Protein AF-A0A7T5EWX1-F1 (afdb_monomer_lite)

pLDDT: mean 79.53, std 12.18, range [41.22, 96.19]

Radius of gyration: 25.55 Å; chains: 1; bounding box: 64×25×67 Å

Structure (mmCIF, N/CA/C/O backbone):
data_AF-A0A7T5EWX1-F1
#
_entry.id   AF-A0A7T5EWX1-F1
#
loop_
_atom_site.group_PDB
_atom_site.id
_atom_site.type_symbol
_atom_site.label_atom_id
_atom_site.label_alt_id
_atom_site.label_comp_id
_atom_site.label_asym_id
_atom_site.label_entity_id
_atom_site.label_seq_id
_atom_site.pdbx_PDB_ins_code
_atom_site.Cartn_x
_atom_site.Cartn_y
_atom_site.Cartn_z
_atom_site.occupancy
_atom_site.B_iso_or_equiv
_atom_site.auth_seq_id
_atom_site.auth_comp_id
_atom_site.auth_asym_id
_atom_site.auth_atom_id
_atom_site.pdbx_PDB_model_num
ATOM 1 N N . MET A 1 1 ? 47.470 -0.397 -45.502 1.00 69.88 1 MET A N 1
ATOM 2 C CA . MET A 1 1 ? 46.416 -0.558 -46.530 1.00 69.88 1 MET A CA 1
ATOM 3 C C . MET A 1 1 ? 45.186 -1.122 -45.827 1.00 69.88 1 MET A C 1
ATOM 5 O O . MET A 1 1 ? 45.288 -2.212 -45.286 1.00 69.88 1 MET A O 1
ATOM 9 N N . ILE A 1 2 ? 44.093 -0.361 -45.705 1.00 72.31 2 ILE A N 1
ATOM 10 C CA . ILE A 1 2 ? 42.887 -0.804 -44.975 1.00 72.31 2 ILE A CA 1
ATOM 11 C C . ILE A 1 2 ? 42.028 -1.635 -45.943 1.00 72.31 2 ILE A C 1
ATOM 13 O O . ILE A 1 2 ? 41.692 -1.123 -47.016 1.00 72.31 2 ILE A O 1
ATOM 17 N N . PRO A 1 3 ? 41.700 -2.900 -45.632 1.00 74.38 3 PRO A N 1
ATOM 18 C CA . PRO A 1 3 ? 40.918 -3.743 -46.530 1.00 74.38 3 PRO A CA 1
ATOM 19 C C . PRO A 1 3 ? 39.491 -3.197 -46.690 1.00 74.38 3 PRO A C 1
ATOM 21 O O . PRO A 1 3 ? 38.815 -2.891 -45.709 1.00 74.38 3 PRO A O 1
ATOM 24 N N . LYS A 1 4 ? 39.020 -3.073 -47.938 1.00 77.44 4 LYS A N 1
ATOM 25 C CA . LYS A 1 4 ? 37.639 -2.672 -48.252 1.00 77.44 4 LYS A CA 1
ATOM 26 C C . LYS A 1 4 ? 36.731 -3.902 -48.226 1.00 77.44 4 LYS A C 1
ATOM 28 O O . LYS A 1 4 ? 36.800 -4.732 -49.129 1.00 77.44 4 LYS A O 1
ATOM 33 N N . ILE A 1 5 ? 35.868 -4.002 -47.219 1.00 80.06 5 ILE A N 1
ATOM 34 C CA . ILE A 1 5 ? 34.854 -5.061 -47.120 1.00 80.06 5 ILE A CA 1
ATOM 35 C C . ILE A 1 5 ? 33.640 -4.656 -47.970 1.00 80.06 5 ILE A C 1
ATOM 37 O O . ILE A 1 5 ? 33.092 -3.570 -47.793 1.00 80.06 5 ILE A O 1
ATOM 41 N N . LYS A 1 6 ? 33.221 -5.516 -48.909 1.00 82.50 6 LYS A N 1
ATOM 42 C CA . LYS A 1 6 ? 31.990 -5.344 -49.699 1.00 82.50 6 LYS A CA 1
ATOM 43 C C . LYS A 1 6 ? 30.892 -6.217 -49.095 1.00 82.50 6 LYS A C 1
ATOM 45 O O . LYS A 1 6 ? 31.001 -7.438 -49.133 1.00 82.50 6 LYS A O 1
ATOM 50 N N . ILE A 1 7 ? 29.851 -5.599 -48.545 1.00 83.00 7 ILE A N 1
ATOM 51 C CA . ILE A 1 7 ? 28.708 -6.309 -47.957 1.00 83.00 7 ILE A CA 1
ATOM 52 C C . ILE A 1 7 ? 27.616 -6.418 -49.026 1.00 83.00 7 ILE A C 1
ATOM 54 O O . ILE A 1 7 ? 27.257 -5.420 -49.650 1.00 83.00 7 ILE A O 1
ATOM 58 N N . SER A 1 8 ? 27.115 -7.629 -49.273 1.00 87.75 8 SER A N 1
ATOM 59 C CA . SER A 1 8 ? 25.990 -7.845 -50.189 1.00 87.75 8 SER A CA 1
ATOM 60 C C . SER A 1 8 ? 24.669 -7.388 -49.545 1.00 87.75 8 SER A C 1
ATOM 62 O O . SER A 1 8 ? 24.564 -7.398 -48.317 1.00 87.75 8 SER A O 1
ATOM 64 N N . PRO A 1 9 ? 23.632 -7.033 -50.329 1.00 88.62 9 PRO A N 1
ATOM 65 C CA . PRO A 1 9 ? 22.343 -6.594 -49.779 1.00 88.62 9 PRO A CA 1
ATOM 66 C C . PRO A 1 9 ? 21.733 -7.603 -48.792 1.00 88.62 9 PRO A C 1
ATOM 68 O O . PRO A 1 9 ? 21.236 -7.231 -47.733 1.00 88.62 9 PRO A O 1
ATOM 71 N N . TYR A 1 10 ? 21.855 -8.897 -49.093 1.00 93.56 10 TYR A N 1
ATOM 72 C CA . TYR A 1 10 ? 21.427 -9.976 -48.202 1.00 93.56 10 T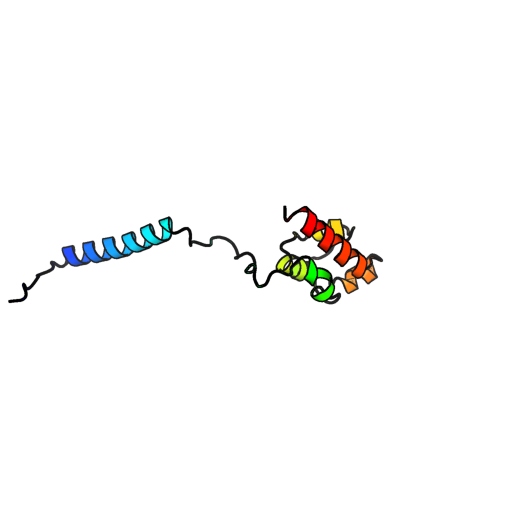YR A CA 1
ATOM 73 C C . TYR A 1 10 ? 22.307 -10.098 -46.952 1.00 93.56 10 TYR A C 1
ATOM 75 O O . TYR A 1 10 ? 21.789 -10.331 -45.864 1.00 93.56 10 TYR A O 1
ATOM 83 N N . GLY A 1 11 ? 23.624 -9.893 -47.075 1.00 92.06 11 GLY A N 1
ATOM 84 C CA . GLY A 1 11 ? 24.534 -9.878 -45.927 1.00 92.06 11 GLY A CA 1
ATOM 85 C C . GLY A 1 11 ? 24.206 -8.754 -44.944 1.00 92.06 11 GLY A C 1
ATOM 86 O O . GLY A 1 11 ? 24.240 -8.963 -43.734 1.00 92.06 11 GLY A O 1
ATOM 87 N N . TYR A 1 12 ? 23.803 -7.590 -45.459 1.00 91.88 12 TYR A N 1
ATOM 88 C CA . TYR A 1 12 ? 23.305 -6.492 -44.636 1.00 91.88 12 TYR A CA 1
ATOM 89 C C . TYR A 1 12 ? 22.004 -6.870 -43.912 1.00 91.88 12 TYR A C 1
ATOM 91 O O . TYR A 1 12 ? 21.895 -6.663 -42.707 1.00 91.88 12 TYR A O 1
ATOM 99 N N . MET A 1 13 ? 21.053 -7.503 -44.608 1.00 93.62 13 MET A N 1
ATOM 100 C CA . MET A 1 13 ? 19.795 -7.966 -44.006 1.00 93.62 13 MET A CA 1
ATOM 101 C C . MET A 1 13 ? 20.032 -8.969 -42.864 1.00 93.62 13 MET A C 1
ATOM 103 O O . MET A 1 13 ? 19.444 -8.837 -41.792 1.00 93.62 13 MET A O 1
ATOM 107 N N . VAL A 1 14 ? 20.934 -9.935 -43.059 1.00 95.19 14 VAL A N 1
ATOM 108 C CA . VAL A 1 14 ? 21.300 -10.916 -42.024 1.00 95.19 14 VAL A CA 1
ATOM 109 C C . VAL A 1 14 ? 21.977 -10.240 -40.830 1.00 95.19 14 VAL A C 1
ATOM 111 O O . VAL A 1 14 ? 21.656 -10.560 -39.688 1.00 95.19 14 VAL A O 1
ATOM 114 N N . LEU A 1 15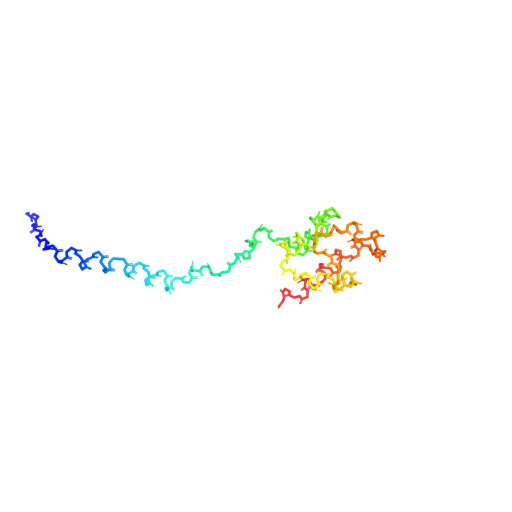 ? 22.863 -9.270 -41.064 1.00 94.00 15 LEU A N 1
ATOM 115 C CA . LEU A 1 15 ? 23.541 -8.532 -39.995 1.00 94.00 15 LEU A CA 1
ATOM 116 C C . LEU A 1 15 ? 22.552 -7.748 -39.123 1.00 94.00 15 LEU A C 1
ATOM 118 O O . LEU A 1 15 ? 22.663 -7.767 -37.894 1.00 94.00 15 LEU A O 1
ATOM 122 N N . VAL A 1 16 ? 21.558 -7.107 -39.743 1.00 94.44 16 VAL A N 1
ATOM 123 C CA . VAL A 1 16 ? 20.491 -6.393 -39.027 1.00 94.44 16 VAL A CA 1
ATOM 124 C C . VAL A 1 16 ? 19.665 -7.363 -38.187 1.00 94.44 16 VAL A C 1
ATOM 126 O O . VAL A 1 16 ? 19.415 -7.084 -37.017 1.00 94.44 16 VAL A O 1
ATOM 129 N N . LEU A 1 17 ? 19.297 -8.523 -38.739 1.00 95.75 17 LEU A N 1
ATOM 130 C CA . LEU A 1 17 ? 18.550 -9.542 -38.000 1.00 95.75 17 LEU A CA 1
ATOM 131 C C . LEU A 1 17 ? 19.345 -10.084 -36.810 1.00 95.75 17 LEU A C 1
ATOM 133 O O . LEU A 1 17 ? 18.800 -10.167 -35.715 1.00 95.75 17 LEU A O 1
ATOM 137 N N . ILE A 1 18 ? 20.632 -10.391 -36.983 1.00 96.19 18 ILE A N 1
ATOM 138 C CA . ILE A 1 18 ? 21.485 -10.869 -35.885 1.00 96.19 18 ILE A CA 1
ATOM 139 C C . ILE A 1 18 ? 21.627 -9.799 -34.804 1.00 96.19 18 ILE A C 1
ATOM 141 O O . ILE A 1 18 ? 21.535 -10.114 -33.623 1.00 96.19 18 ILE A O 1
ATOM 145 N N . THR A 1 19 ? 21.804 -8.535 -35.190 1.00 95.69 19 THR A N 1
ATOM 146 C CA . THR A 1 19 ? 21.886 -7.429 -34.227 1.00 95.69 19 THR A CA 1
ATOM 147 C C . THR A 1 19 ? 20.577 -7.280 -33.457 1.00 95.69 19 THR A C 1
ATOM 149 O O . THR A 1 19 ? 20.591 -7.213 -32.234 1.00 95.69 19 THR A O 1
ATOM 152 N N . PHE A 1 20 ? 19.443 -7.280 -34.159 1.00 93.62 20 PHE A N 1
ATOM 153 C CA . PHE A 1 20 ? 18.121 -7.113 -33.561 1.00 93.62 20 PHE A CA 1
ATOM 154 C C . PHE A 1 20 ? 17.754 -8.266 -32.619 1.00 93.62 20 PHE A C 1
ATOM 156 O O . PHE A 1 20 ? 17.342 -8.044 -31.487 1.00 93.62 20 PHE A O 1
ATOM 163 N N . TRP A 1 21 ? 17.941 -9.511 -33.056 1.00 95.94 21 TRP A N 1
ATOM 164 C CA . TRP A 1 21 ? 17.646 -10.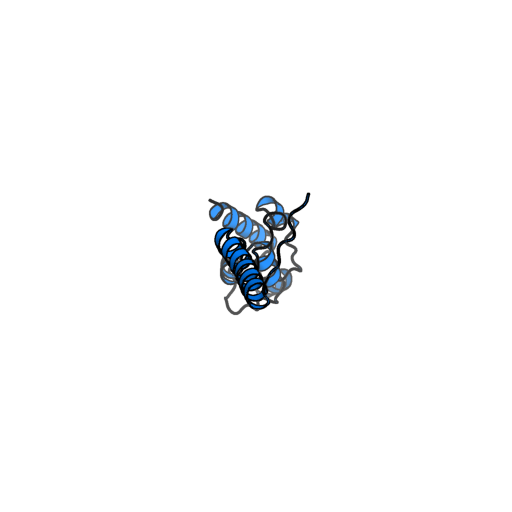677 -32.224 1.00 95.94 21 TRP A CA 1
ATOM 165 C C . TRP A 1 21 ? 18.680 -10.871 -31.112 1.00 95.94 21 TRP A C 1
ATOM 167 O O . TRP A 1 21 ? 18.330 -11.303 -30.016 1.00 95.94 21 TRP A O 1
ATOM 177 N N . GLY A 1 22 ? 19.940 -10.512 -31.359 1.00 92.88 22 GLY A N 1
ATOM 178 C CA . GLY A 1 22 ? 21.012 -10.576 -30.372 1.00 92.88 2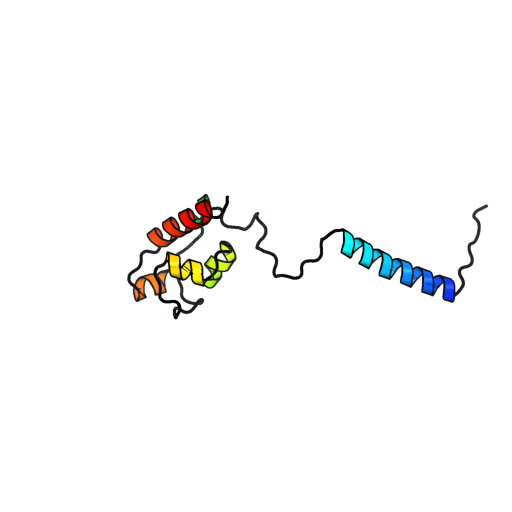2 GLY A CA 1
ATOM 179 C C . GLY A 1 22 ? 20.786 -9.631 -29.194 1.00 92.88 22 GLY A C 1
ATOM 180 O O . GLY A 1 22 ? 20.975 -10.040 -28.050 1.00 92.88 22 GLY A O 1
ATOM 181 N N . THR A 1 23 ? 20.322 -8.400 -29.437 1.00 87.12 23 THR A N 1
ATOM 182 C CA . THR A 1 23 ? 19.987 -7.470 -28.346 1.00 87.12 23 THR A CA 1
ATOM 183 C C . THR A 1 23 ? 18.772 -7.933 -27.549 1.00 87.12 23 THR A C 1
ATOM 185 O O . THR A 1 23 ? 18.789 -7.837 -26.324 1.00 87.12 23 THR A O 1
ATOM 188 N N . ILE A 1 24 ? 17.751 -8.494 -28.208 1.00 86.69 24 ILE A N 1
ATOM 189 C CA . ILE A 1 24 ? 16.580 -9.070 -27.532 1.00 86.69 24 ILE A CA 1
ATOM 190 C C . ILE A 1 24 ? 16.994 -10.248 -26.639 1.00 86.69 24 ILE A C 1
ATOM 192 O O . ILE A 1 24 ? 16.580 -10.309 -25.485 1.00 86.69 24 ILE A O 1
ATOM 196 N N . LEU A 1 25 ? 17.831 -11.163 -27.138 1.00 87.38 25 LEU A N 1
ATOM 197 C CA . LEU A 1 25 ? 18.336 -12.295 -26.354 1.00 87.38 25 LEU A CA 1
ATOM 198 C C . LEU A 1 25 ? 19.189 -11.839 -25.168 1.00 87.38 25 LEU A C 1
ATOM 200 O O . LEU A 1 25 ? 19.031 -12.368 -24.073 1.00 87.38 25 LEU A O 1
ATOM 204 N N . ALA A 1 26 ? 20.052 -10.838 -25.357 1.00 84.88 26 ALA A N 1
ATOM 205 C CA . ALA A 1 26 ? 20.819 -10.254 -24.261 1.00 84.88 26 ALA A CA 1
ATOM 206 C C . ALA A 1 26 ? 19.893 -9.644 -23.196 1.00 84.88 26 ALA A C 1
ATOM 208 O O . ALA A 1 26 ? 20.059 -9.931 -22.013 1.00 84.88 26 ALA A O 1
ATOM 209 N N . ALA A 1 27 ? 18.869 -8.890 -23.611 1.00 80.44 27 ALA A N 1
ATOM 210 C CA . ALA A 1 27 ? 17.861 -8.345 -22.707 1.00 80.44 27 ALA A CA 1
ATOM 211 C C . ALA A 1 27 ? 17.071 -9.449 -21.981 1.00 80.44 27 ALA A C 1
ATOM 213 O O . ALA A 1 27 ? 16.789 -9.293 -20.799 1.00 80.44 27 ALA A O 1
ATOM 214 N N . MET A 1 28 ? 16.778 -10.575 -22.653 1.00 77.44 28 MET A N 1
ATOM 215 C CA . MET A 1 28 ? 16.168 -11.783 -22.071 1.00 77.44 28 MET A CA 1
ATOM 216 C C . MET A 1 28 ? 17.107 -12.600 -21.165 1.00 77.44 28 MET A C 1
ATOM 218 O O . MET A 1 28 ? 16.645 -13.509 -20.486 1.00 77.44 28 MET A O 1
ATOM 222 N N . LEU A 1 29 ? 18.405 -12.308 -21.104 1.00 80.12 29 LEU A N 1
ATOM 223 C CA . LEU A 1 29 ? 19.321 -12.940 -20.146 1.00 80.12 29 LEU A CA 1
ATOM 224 C C . LEU A 1 29 ? 19.589 -12.051 -18.931 1.00 80.12 29 LEU A C 1
ATOM 226 O O . LEU A 1 29 ? 19.843 -12.562 -17.845 1.00 80.12 29 LEU A O 1
ATOM 230 N N . THR A 1 30 ? 19.503 -10.727 -19.080 1.00 81.81 30 THR A N 1
ATOM 231 C CA . THR A 1 30 ? 19.804 -9.776 -18.000 1.00 81.81 30 THR A CA 1
ATOM 232 C C . THR A 1 30 ? 18.703 -9.650 -16.946 1.00 81.81 30 THR A C 1
ATOM 234 O O . THR A 1 30 ? 18.891 -8.936 -15.966 1.00 81.81 30 THR A O 1
ATOM 237 N N . GLY A 1 31 ? 17.554 -10.313 -17.110 1.00 62.97 31 GLY A N 1
ATOM 238 C CA . GLY A 1 31 ? 16.456 -10.300 -16.131 1.00 62.97 31 GLY A CA 1
ATOM 239 C C . GLY A 1 31 ? 15.755 -8.947 -15.970 1.00 62.97 31 GLY A C 1
ATOM 240 O O . GLY A 1 31 ? 14.876 -8.809 -15.129 1.00 62.97 31 GLY A O 1
ATOM 241 N N . THR A 1 32 ? 16.123 -7.939 -16.762 1.00 65.19 32 THR A N 1
ATOM 242 C CA . THR A 1 32 ? 15.672 -6.545 -16.636 1.00 65.19 32 THR A CA 1
ATOM 243 C C . THR A 1 32 ? 14.340 -6.264 -17.340 1.00 65.19 32 THR A C 1
ATOM 245 O O . THR A 1 32 ? 14.013 -5.110 -17.614 1.00 65.19 32 THR A O 1
ATOM 248 N N . TRP A 1 33 ? 13.542 -7.293 -17.639 1.00 63.75 33 TRP A N 1
ATOM 249 C CA . TRP A 1 33 ? 12.182 -7.113 -18.149 1.00 63.75 33 TRP A CA 1
ATOM 250 C C . TRP A 1 33 ? 11.185 -7.034 -16.988 1.00 63.75 33 TRP A C 1
ATOM 252 O O . TRP A 1 33 ? 11.004 -7.969 -16.213 1.00 63.75 33 TRP A O 1
ATOM 262 N N . ILE A 1 34 ? 10.504 -5.898 -16.880 1.00 57.53 34 ILE A N 1
ATOM 263 C CA . ILE A 1 34 ? 9.499 -5.641 -15.848 1.00 57.53 34 ILE A CA 1
ATOM 264 C C . ILE A 1 34 ? 8.115 -5.838 -16.480 1.00 57.53 34 ILE A C 1
ATOM 266 O O . ILE A 1 34 ? 7.677 -5.032 -17.294 1.00 57.53 34 ILE A O 1
ATOM 270 N N . THR A 1 35 ? 7.428 -6.931 -16.136 1.00 60.31 35 THR A N 1
ATOM 271 C CA . THR A 1 35 ? 6.069 -7.264 -16.626 1.00 60.31 35 THR A CA 1
ATOM 272 C C . THR A 1 35 ? 4.965 -6.976 -15.604 1.00 60.31 35 THR A C 1
ATOM 274 O O . THR A 1 35 ? 3.800 -7.294 -15.833 1.00 60.31 35 THR A O 1
ATOM 277 N N . ARG A 1 36 ? 5.310 -6.362 -14.469 1.00 53.56 36 ARG A N 1
ATOM 278 C CA . ARG A 1 36 ? 4.371 -5.913 -13.433 1.00 53.56 36 ARG A CA 1
ATOM 279 C C . ARG A 1 36 ? 4.645 -4.451 -13.122 1.00 53.56 36 ARG A C 1
ATOM 281 O O . ARG A 1 36 ? 5.777 -4.012 -13.282 1.00 53.56 36 ARG A O 1
ATOM 288 N N . VAL A 1 37 ? 3.627 -3.714 -12.675 1.00 53.16 37 VAL A N 1
ATOM 289 C CA . VAL A 1 37 ? 3.815 -2.382 -12.076 1.00 53.16 37 VAL A CA 1
ATOM 290 C C . VAL A 1 37 ? 5.009 -2.488 -11.120 1.00 53.16 37 VAL A C 1
ATOM 292 O O . VAL A 1 37 ? 4.967 -3.373 -10.259 1.00 53.16 37 VAL A O 1
ATOM 295 N N . PRO A 1 38 ? 6.097 -1.716 -11.311 1.00 51.84 38 PRO A N 1
ATOM 296 C CA . PRO A 1 38 ? 7.233 -1.808 -10.413 1.00 51.84 38 PRO A CA 1
ATOM 297 C C . PRO A 1 38 ? 6.698 -1.575 -9.003 1.00 51.84 38 PRO A C 1
ATOM 299 O O . PRO A 1 38 ? 5.969 -0.608 -8.765 1.00 51.84 38 PRO A O 1
ATOM 302 N N . ALA A 1 39 ? 7.008 -2.493 -8.081 1.00 56.75 39 ALA A N 1
ATOM 303 C CA . ALA A 1 39 ? 6.924 -2.157 -6.672 1.00 56.75 39 ALA A CA 1
ATOM 304 C C . ALA A 1 39 ? 7.669 -0.828 -6.525 1.00 56.75 39 ALA A C 1
ATOM 306 O O . ALA A 1 39 ? 8.748 -0.675 -7.107 1.00 56.75 39 ALA A O 1
ATOM 307 N N . VAL A 1 40 ? 7.042 0.145 -5.860 1.00 55.75 40 VAL A N 1
ATOM 308 C CA . VAL A 1 40 ? 7.654 1.441 -5.563 1.00 55.75 40 VAL A CA 1
ATOM 309 C C . VAL A 1 40 ? 9.104 1.163 -5.153 1.00 55.75 40 VAL A C 1
ATOM 311 O O . VAL A 1 40 ? 9.298 0.255 -4.335 1.00 55.75 40 VAL A O 1
ATOM 314 N N . PRO A 1 41 ? 10.101 1.822 -5.775 1.00 51.94 41 PRO A N 1
ATOM 315 C CA . PRO A 1 41 ? 11.511 1.625 -5.460 1.00 51.94 41 PRO A CA 1
ATOM 316 C C . PRO A 1 41 ? 11.696 1.539 -3.949 1.00 51.94 41 PRO A C 1
ATOM 318 O O . PRO A 1 41 ? 11.043 2.288 -3.225 1.00 51.94 41 PRO A O 1
ATOM 321 N N . ALA A 1 42 ? 12.543 0.634 -3.458 1.00 53.16 42 ALA A N 1
ATOM 322 C CA . ALA A 1 42 ? 12.764 0.475 -2.019 1.00 53.16 42 ALA A CA 1
ATOM 323 C C . ALA A 1 42 ? 13.152 1.808 -1.336 1.00 53.16 42 ALA A C 1
ATOM 325 O O . ALA A 1 42 ? 12.894 1.982 -0.152 1.00 53.16 42 ALA A O 1
ATOM 326 N N . GLU A 1 43 ? 13.686 2.779 -2.092 1.00 49.03 43 GLU A N 1
ATOM 327 C CA . GLU A 1 43 ? 13.972 4.141 -1.620 1.00 49.03 43 GLU A CA 1
ATOM 328 C C . GLU A 1 43 ? 12.740 5.052 -1.417 1.00 49.03 43 GLU A C 1
ATOM 330 O O . GLU A 1 43 ? 12.865 6.136 -0.856 1.00 49.03 43 GLU A O 1
ATOM 335 N N . GLN A 1 44 ? 11.560 4.659 -1.895 1.00 51.41 44 GLN A N 1
ATOM 336 C CA . GLN A 1 44 ? 10.292 5.401 -1.798 1.00 51.41 44 GLN A CA 1
ATOM 337 C C . GLN A 1 44 ? 9.231 4.643 -0.983 1.00 51.41 44 GLN A C 1
ATOM 339 O O . GLN A 1 44 ? 8.109 5.129 -0.817 1.00 51.41 44 GLN A O 1
ATOM 344 N N . GLN A 1 45 ? 9.570 3.448 -0.495 1.00 58.88 45 GLN A N 1
ATOM 345 C CA . GLN A 1 45 ? 8.732 2.696 0.426 1.00 58.88 45 GLN A CA 1
ATOM 346 C C . GLN A 1 45 ? 8.815 3.337 1.804 1.00 58.88 45 GLN A C 1
ATOM 348 O O . GLN A 1 45 ? 9.901 3.644 2.300 1.00 58.88 45 GLN A O 1
ATOM 353 N N . ILE A 1 46 ? 7.657 3.534 2.428 1.00 61.56 46 ILE A N 1
ATOM 354 C CA . ILE A 1 46 ? 7.614 3.990 3.813 1.00 61.56 46 ILE A CA 1
ATOM 355 C C . ILE A 1 46 ? 8.184 2.850 4.659 1.00 61.56 46 ILE A C 1
ATOM 357 O O . ILE A 1 46 ? 7.581 1.781 4.765 1.00 61.56 46 ILE A O 1
ATOM 361 N N . SER A 1 47 ? 9.370 3.061 5.229 1.00 62.94 47 SER A N 1
ATOM 362 C CA . SER A 1 47 ? 9.961 2.106 6.163 1.00 62.94 47 SER A CA 1
ATOM 363 C C . SER A 1 47 ? 9.049 1.934 7.382 1.00 62.94 47 SER A C 1
ATOM 365 O O . SER A 1 47 ? 8.280 2.833 7.721 1.00 62.94 47 SER A O 1
ATOM 367 N N . THR A 1 48 ? 9.143 0.797 8.078 1.00 65.25 48 THR A N 1
ATOM 368 C CA . THR A 1 48 ? 8.355 0.526 9.301 1.00 65.25 48 THR A CA 1
ATOM 369 C C . THR A 1 48 ? 8.435 1.673 10.324 1.00 65.25 48 THR A C 1
ATOM 371 O O . THR A 1 48 ? 7.479 1.927 11.048 1.00 65.25 48 THR A O 1
ATOM 374 N N . GLU A 1 49 ? 9.553 2.399 10.347 1.00 64.12 49 GLU A N 1
ATOM 375 C CA . GLU A 1 49 ? 9.812 3.530 11.245 1.00 64.12 49 GLU A CA 1
ATOM 376 C C . GLU A 1 49 ? 9.124 4.833 10.798 1.00 64.12 49 GLU A C 1
ATOM 378 O O . GLU A 1 49 ? 8.863 5.712 11.614 1.00 64.12 49 GLU A O 1
ATOM 383 N N . GLN A 1 50 ? 8.790 4.954 9.512 1.00 70.12 50 GLN A N 1
ATOM 384 C CA . GLN A 1 50 ? 8.158 6.133 8.916 1.00 70.12 50 GLN A CA 1
ATOM 385 C C . GLN A 1 50 ? 6.638 6.000 8.772 1.00 70.12 50 GLN A C 1
ATOM 387 O O . GLN A 1 50 ? 5.964 6.952 8.395 1.00 70.12 50 GLN A O 1
ATOM 392 N N . VAL A 1 51 ? 6.057 4.842 9.086 1.00 75.56 51 VAL A N 1
ATOM 393 C CA . VAL A 1 51 ? 4.603 4.591 8.994 1.00 75.56 51 VAL A CA 1
ATOM 394 C C . VAL A 1 51 ? 3.818 5.588 9.831 1.00 75.56 51 VAL A C 1
ATOM 396 O O . VAL A 1 51 ? 2.810 6.135 9.388 1.00 75.56 51 VAL A O 1
ATOM 399 N N . GLU A 1 52 ? 4.305 5.855 11.040 1.00 71.44 52 GLU A N 1
ATOM 400 C CA . GLU A 1 52 ? 3.653 6.755 11.985 1.00 71.44 52 GLU A CA 1
ATOM 401 C C . GLU A 1 52 ? 3.689 8.217 11.510 1.00 71.44 52 GLU A C 1
ATOM 403 O O . GLU A 1 52 ? 2.719 8.968 11.699 1.00 71.44 52 GLU A O 1
ATOM 408 N N . THR A 1 53 ? 4.783 8.606 10.844 1.00 75.50 53 THR A N 1
ATOM 409 C CA . THR A 1 53 ? 5.033 9.975 10.380 1.00 75.50 53 THR A CA 1
ATOM 410 C C . THR A 1 53 ? 4.450 10.251 9.003 1.00 75.50 53 THR A C 1
ATOM 412 O O . THR A 1 53 ? 3.904 11.337 8.794 1.00 75.50 53 THR A O 1
ATOM 415 N N . ASP A 1 54 ? 4.524 9.297 8.083 1.00 80.38 54 ASP A N 1
ATOM 416 C CA . ASP A 1 54 ? 4.279 9.518 6.658 1.00 80.38 54 ASP A CA 1
ATOM 417 C C . ASP A 1 54 ? 2.842 9.162 6.273 1.00 80.38 54 ASP A C 1
ATOM 419 O O . ASP A 1 54 ? 2.274 9.803 5.389 1.00 80.38 54 ASP A O 1
ATOM 423 N N . ILE A 1 55 ? 2.191 8.242 6.997 1.00 84.38 55 ILE A N 1
ATOM 424 C CA . ILE A 1 55 ? 0.758 7.994 6.821 1.00 84.38 55 ILE A CA 1
ATOM 425 C C . ILE A 1 55 ? -0.042 9.094 7.514 1.00 84.38 55 ILE A C 1
ATOM 427 O O . ILE A 1 55 ? -0.010 9.275 8.736 1.00 84.38 55 ILE A O 1
ATOM 431 N N . LYS A 1 56 ? -0.819 9.835 6.725 1.00 85.69 56 LYS A N 1
ATOM 432 C CA . LYS A 1 56 ? -1.694 10.901 7.216 1.00 85.69 56 LYS A CA 1
ATOM 433 C C . LYS A 1 56 ? -3.157 10.482 7.137 1.00 85.69 56 LYS A C 1
ATOM 435 O O . LYS A 1 56 ? -3.567 9.811 6.201 1.00 85.69 56 LYS A O 1
ATOM 440 N N . GLY A 1 57 ? -3.980 10.955 8.075 1.00 83.12 57 GLY A N 1
ATOM 441 C CA . GLY A 1 57 ? -5.412 10.621 8.115 1.00 83.12 57 GLY A CA 1
ATOM 442 C C . GLY A 1 57 ? -6.216 11.059 6.880 1.00 83.12 57 GLY A C 1
ATOM 443 O O . GLY A 1 57 ? -7.304 10.550 6.651 1.00 83.12 57 GLY A O 1
ATOM 444 N N . TRP A 1 58 ? -5.701 11.985 6.071 1.00 85.88 58 TRP A N 1
ATOM 445 C CA . TRP A 1 58 ? -6.332 12.385 4.808 1.00 85.88 58 TRP A CA 1
ATOM 446 C C . TRP A 1 58 ? -6.020 11.438 3.640 1.00 85.88 58 TRP A C 1
ATOM 448 O O . TRP A 1 58 ? -6.657 11.559 2.598 1.00 85.88 58 TRP A O 1
ATOM 458 N N . MET A 1 59 ? -5.080 10.503 3.805 1.00 88.19 59 MET A N 1
ATOM 459 C CA . MET A 1 59 ? -4.757 9.513 2.780 1.00 88.19 59 MET A CA 1
ATOM 460 C C . MET A 1 59 ? -5.854 8.458 2.670 1.00 88.19 59 MET A C 1
ATOM 462 O O . MET A 1 59 ? -6.530 8.123 3.648 1.00 88.19 59 MET A O 1
ATOM 466 N N . THR A 1 60 ? -6.005 7.914 1.470 1.00 91.38 60 THR A N 1
ATOM 467 C CA . THR A 1 60 ? -6.928 6.812 1.174 1.00 91.38 60 THR A CA 1
ATOM 468 C C . THR A 1 60 ? -6.297 5.446 1.432 1.00 91.38 60 THR A C 1
ATOM 470 O O . THR A 1 60 ? -5.074 5.303 1.422 1.00 91.38 60 THR A O 1
ATOM 473 N N . PHE A 1 61 ? -7.117 4.406 1.616 1.00 86.75 61 PHE A N 1
ATOM 474 C CA . PHE A 1 61 ? -6.611 3.028 1.716 1.00 86.75 61 PHE A CA 1
ATOM 475 C C . PHE A 1 61 ? -5.843 2.596 0.461 1.00 86.75 61 PHE A C 1
ATOM 477 O O . PHE A 1 61 ? -4.878 1.842 0.561 1.00 86.75 61 PHE A O 1
ATOM 484 N N . GLU A 1 62 ? -6.235 3.096 -0.712 1.00 86.94 62 GLU A N 1
ATOM 485 C CA . GLU A 1 62 ? -5.513 2.854 -1.960 1.00 86.94 62 GLU A CA 1
ATOM 486 C C . GLU A 1 62 ? -4.112 3.483 -1.949 1.00 86.94 62 GLU A C 1
ATOM 488 O O . GLU A 1 62 ? -3.139 2.830 -2.326 1.00 86.94 62 GLU A O 1
ATOM 493 N N . GLU A 1 63 ? -3.982 4.732 -1.496 1.00 85.31 63 GLU A N 1
ATOM 494 C CA . GLU A 1 63 ? -2.680 5.391 -1.354 1.00 85.31 63 GLU A CA 1
ATOM 495 C C . GLU A 1 63 ? -1.812 4.669 -0.328 1.00 85.31 63 GLU A C 1
ATOM 497 O O . GLU A 1 63 ? -0.671 4.328 -0.627 1.00 85.31 63 GLU A O 1
ATOM 502 N N . VAL A 1 64 ? -2.356 4.350 0.848 1.00 86.50 64 VAL A N 1
ATOM 503 C CA . VAL A 1 64 ? -1.628 3.597 1.880 1.00 86.50 64 VAL A CA 1
ATOM 504 C C . VAL A 1 64 ? -1.141 2.257 1.334 1.00 86.50 64 VAL A C 1
ATOM 506 O O . VAL A 1 64 ? 0.023 1.912 1.523 1.00 86.50 64 VAL A O 1
ATOM 509 N N . SER A 1 65 ? -1.984 1.532 0.594 1.00 84.56 65 SER A N 1
ATOM 510 C CA . SER A 1 65 ? -1.609 0.268 -0.050 1.00 84.56 65 SER A CA 1
ATOM 511 C C . SER A 1 65 ? -0.467 0.450 -1.053 1.00 84.56 65 SER A C 1
ATOM 513 O O . SER A 1 65 ? 0.480 -0.334 -1.063 1.00 84.56 65 SER A O 1
ATOM 515 N N . L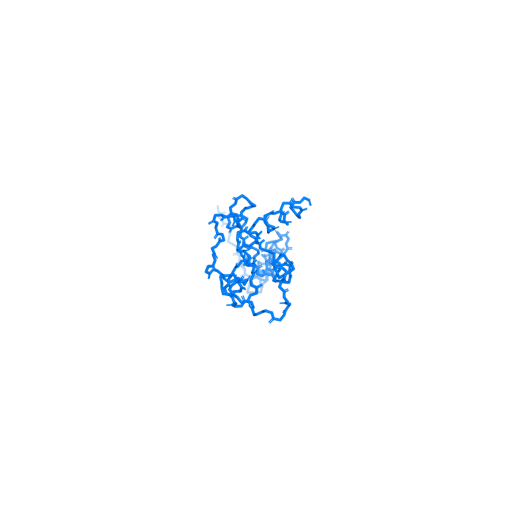YS A 1 66 ? -0.495 1.523 -1.851 1.00 83.12 66 LYS A N 1
ATOM 516 C CA . LYS A 1 66 ? 0.584 1.856 -2.795 1.00 83.12 66 LYS A CA 1
ATOM 517 C C . LYS A 1 66 ? 1.895 2.215 -2.095 1.00 83.12 66 LYS A C 1
ATOM 519 O O . LYS A 1 66 ? 2.953 1.848 -2.596 1.00 83.12 66 LYS A O 1
ATOM 524 N N . HIS A 1 67 ? 1.830 2.920 -0.968 1.00 82.00 67 HIS A N 1
ATOM 525 C CA . HIS A 1 67 ? 3.005 3.375 -0.221 1.00 82.00 67 HIS A CA 1
ATOM 526 C C . HIS A 1 67 ? 3.651 2.288 0.652 1.00 82.00 67 HIS A C 1
ATOM 528 O O . HIS A 1 67 ? 4.845 2.373 0.937 1.00 82.00 67 HIS A O 1
ATOM 534 N N . THR A 1 68 ? 2.871 1.293 1.083 1.00 78.44 68 THR A N 1
ATOM 535 C CA . THR A 1 68 ? 3.303 0.246 2.032 1.00 78.44 68 THR A CA 1
ATOM 536 C C . THR A 1 68 ? 3.383 -1.153 1.423 1.00 78.44 68 THR A C 1
ATOM 538 O O . THR A 1 68 ? 3.860 -2.075 2.076 1.00 78.44 68 THR A O 1
ATOM 541 N N . HIS A 1 69 ? 2.876 -1.346 0.200 1.00 76.62 69 HIS A N 1
ATOM 542 C CA . HIS A 1 69 ? 2.735 -2.647 -0.479 1.00 76.62 69 HIS A CA 1
ATOM 543 C C . HIS A 1 69 ? 1.866 -3.666 0.262 1.00 76.62 69 HIS A C 1
ATOM 545 O O . HIS A 1 69 ? 1.788 -4.827 -0.139 1.00 76.62 69 HIS A O 1
ATOM 551 N N . VAL A 1 70 ? 1.156 -3.235 1.302 1.00 81.25 70 VAL A N 1
ATOM 552 C CA . VAL A 1 70 ? 0.157 -4.045 1.992 1.00 81.25 70 VAL A CA 1
ATOM 553 C C . VAL A 1 70 ? -1.123 -4.030 1.164 1.00 81.25 70 VAL A C 1
ATOM 555 O O . VAL A 1 70 ? -1.585 -2.975 0.721 1.00 81.25 70 VAL A O 1
ATOM 558 N N . SER A 1 71 ? -1.703 -5.203 0.915 1.00 84.38 71 SER A N 1
ATOM 559 C CA . SER A 1 71 ? -2.950 -5.293 0.146 1.00 84.38 71 SER A CA 1
ATOM 560 C C . SER A 1 71 ? -4.097 -4.585 0.870 1.00 84.38 71 SER A C 1
ATOM 562 O O . SER A 1 71 ? -4.148 -4.555 2.098 1.00 84.38 71 SER A O 1
ATOM 564 N N . ILE A 1 72 ? -5.050 -4.048 0.109 1.00 84.44 72 ILE A N 1
ATOM 565 C CA . ILE A 1 72 ? -6.228 -3.366 0.664 1.00 84.44 72 ILE A CA 1
ATOM 566 C C . ILE A 1 72 ? -6.991 -4.277 1.645 1.00 84.44 72 ILE A C 1
ATOM 568 O O . ILE A 1 72 ? -7.385 -3.821 2.715 1.00 84.44 72 ILE A O 1
ATOM 572 N N . ASP A 1 73 ? -7.108 -5.574 1.346 1.00 82.81 73 ASP A N 1
ATOM 573 C CA . ASP A 1 73 ? -7.759 -6.552 2.230 1.00 82.81 73 ASP A CA 1
ATOM 574 C C . ASP A 1 73 ? -7.038 -6.701 3.580 1.00 82.81 73 ASP A C 1
ATOM 576 O O . ASP A 1 73 ? -7.669 -6.784 4.639 1.00 82.81 73 ASP A O 1
ATOM 580 N N . GLN A 1 74 ? -5.701 -6.694 3.565 1.00 84.06 74 GLN A N 1
ATOM 581 C CA . GLN A 1 74 ? -4.894 -6.712 4.786 1.00 84.06 74 GLN A CA 1
ATOM 582 C C . GLN A 1 74 ? -5.049 -5.404 5.564 1.00 84.06 74 GLN A C 1
ATOM 584 O O . GLN A 1 74 ? -5.210 -5.453 6.779 1.00 84.06 74 GLN A O 1
ATOM 589 N N . LEU A 1 75 ? -5.078 -4.251 4.886 1.00 85.50 75 LEU A N 1
ATOM 590 C CA . LEU A 1 75 ? -5.328 -2.960 5.536 1.00 85.50 75 LEU A CA 1
ATOM 591 C C . LEU A 1 75 ? -6.704 -2.921 6.209 1.00 85.50 75 LEU A C 1
ATOM 593 O O . LEU A 1 75 ? -6.812 -2.433 7.331 1.00 85.50 75 LEU A O 1
ATOM 597 N N . TYR A 1 76 ? -7.743 -3.473 5.577 1.00 87.12 76 TYR A N 1
ATOM 598 C CA . TYR A 1 76 ? -9.066 -3.597 6.195 1.00 87.12 76 TYR A CA 1
ATOM 599 C C . TYR A 1 76 ? -9.067 -4.548 7.382 1.00 87.12 76 TYR A C 1
ATOM 601 O O . TYR A 1 76 ? -9.675 -4.238 8.401 1.00 87.12 76 TYR A O 1
ATOM 609 N N . THR A 1 77 ? -8.335 -5.655 7.297 1.00 85.38 77 THR A N 1
ATOM 610 C CA . THR A 1 77 ? -8.184 -6.583 8.423 1.00 85.38 77 THR A CA 1
ATOM 611 C C . THR A 1 77 ? -7.491 -5.910 9.612 1.00 85.38 77 THR A C 1
ATOM 613 O O . THR A 1 77 ? -7.957 -6.037 10.742 1.00 85.38 77 THR A O 1
ATOM 616 N N . ILE A 1 78 ? -6.420 -5.151 9.356 1.00 85.31 78 ILE A N 1
ATOM 617 C CA . ILE A 1 78 ? -5.679 -4.378 10.366 1.00 85.31 78 ILE A CA 1
ATOM 618 C C . ILE A 1 78 ? -6.587 -3.315 10.993 1.00 85.31 78 ILE A C 1
ATOM 620 O O . ILE A 1 78 ? -6.696 -3.232 12.211 1.00 85.31 78 ILE A O 1
ATOM 624 N N . ALA A 1 79 ? -7.309 -2.559 10.166 1.00 84.69 79 ALA A N 1
ATOM 625 C CA . ALA A 1 79 ? -8.254 -1.540 10.615 1.00 84.69 79 ALA A CA 1
ATOM 626 C C . ALA A 1 79 ? -9.555 -2.118 11.211 1.00 84.69 79 ALA A C 1
ATOM 628 O O . ALA A 1 79 ? -10.422 -1.353 11.627 1.00 84.69 79 ALA A O 1
ATOM 629 N N . LYS A 1 80 ? -9.716 -3.452 11.239 1.00 83.62 80 LYS A N 1
ATOM 630 C CA . LYS A 1 80 ? -10.939 -4.165 11.656 1.00 83.62 80 LYS A CA 1
ATOM 631 C C . LYS A 1 80 ? -12.194 -3.676 10.919 1.00 83.62 80 LYS A C 1
ATOM 633 O O . LYS A 1 80 ? -13.288 -3.630 11.479 1.00 83.62 80 LYS A O 1
ATOM 638 N N . LEU A 1 81 ? -12.027 -3.311 9.652 1.00 81.94 81 LEU A N 1
ATOM 639 C CA . LEU A 1 81 ? -13.080 -2.790 8.794 1.00 81.94 81 LEU A CA 1
ATOM 640 C C . LEU A 1 81 ? -13.764 -3.909 8.001 1.00 81.94 81 LEU A C 1
ATOM 642 O O . LEU A 1 81 ? -13.113 -4.877 7.601 1.00 81.94 81 LEU A O 1
ATOM 646 N N . PRO A 1 82 ? -15.066 -3.764 7.702 1.00 76.75 82 PRO A N 1
ATOM 647 C CA . PRO A 1 82 ? -15.727 -4.640 6.749 1.00 76.75 82 PRO A CA 1
ATOM 648 C C . PRO A 1 82 ? -15.119 -4.455 5.351 1.00 76.75 82 PRO A C 1
ATOM 650 O O . PRO A 1 82 ? -14.856 -3.327 4.917 1.00 76.75 82 PRO A O 1
ATOM 653 N N . THR A 1 83 ? -14.956 -5.562 4.624 1.00 67.31 83 THR A N 1
ATOM 654 C CA . THR A 1 83 ? -14.387 -5.617 3.262 1.00 67.31 83 THR A CA 1
ATOM 655 C C . THR A 1 83 ? -15.205 -4.856 2.213 1.00 67.31 83 THR A C 1
ATOM 657 O O . THR A 1 83 ? -14.713 -4.603 1.119 1.00 67.31 83 THR A O 1
ATOM 660 N N . GLU A 1 84 ? -16.426 -4.420 2.542 1.00 69.88 84 GLU A N 1
ATOM 661 C CA . GLU A 1 84 ? -17.253 -3.549 1.691 1.00 69.88 84 GLU A CA 1
ATOM 662 C C . GLU A 1 84 ? -16.846 -2.064 1.730 1.00 69.88 84 GLU A C 1
ATOM 664 O O . GLU A 1 84 ? -17.468 -1.209 1.089 1.00 69.88 84 GLU A O 1
ATOM 669 N N . THR A 1 85 ? -15.812 -1.714 2.495 1.00 77.75 85 THR A N 1
ATOM 670 C CA . THR A 1 85 ? -15.300 -0.343 2.533 1.00 77.75 85 THR A CA 1
ATOM 671 C C . THR A 1 85 ? -14.676 0.020 1.185 1.00 77.75 85 THR A C 1
ATOM 673 O O . THR A 1 85 ? -13.923 -0.748 0.599 1.00 77.75 85 THR A O 1
ATOM 676 N N . LYS A 1 86 ? -14.988 1.212 0.659 1.00 83.44 86 LYS A N 1
ATOM 677 C CA . LYS A 1 86 ? -14.403 1.676 -0.607 1.00 83.44 86 LYS A CA 1
ATOM 678 C C . LYS A 1 86 ? -12.926 2.014 -0.407 1.00 83.44 86 LYS A C 1
ATOM 680 O O . LYS A 1 86 ? -12.601 2.788 0.494 1.00 83.44 86 LYS A O 1
ATOM 685 N N . ALA A 1 87 ? -12.060 1.543 -1.303 1.00 83.62 87 ALA A N 1
ATOM 686 C CA . ALA A 1 87 ? -10.623 1.849 -1.305 1.00 83.62 87 ALA A CA 1
ATOM 687 C C . ALA A 1 87 ? -10.307 3.351 -1.410 1.00 83.62 87 ALA A C 1
ATOM 689 O O . ALA A 1 87 ? -9.303 3.813 -0.875 1.00 83.62 87 ALA A O 1
ATOM 690 N N . SER A 1 88 ? -11.213 4.120 -2.022 1.00 86.31 88 SER A N 1
ATOM 691 C CA . SER A 1 88 ? -11.134 5.578 -2.142 1.00 86.31 88 SER A CA 1
ATOM 692 C C . SER A 1 88 ? -11.525 6.337 -0.866 1.00 86.31 88 SER A C 1
ATOM 694 O O . SER A 1 88 ? -11.574 7.563 -0.883 1.00 86.31 88 SER A O 1
ATOM 696 N N . THR A 1 89 ? -11.893 5.644 0.217 1.00 86.06 89 THR A N 1
ATOM 697 C CA . THR A 1 89 ? -12.248 6.283 1.493 1.00 86.06 89 THR A CA 1
ATOM 698 C C . THR A 1 89 ? -10.974 6.733 2.198 1.00 86.06 89 THR A C 1
ATOM 700 O O . THR A 1 89 ? -10.005 5.973 2.252 1.00 86.06 89 THR A O 1
ATOM 703 N N . THR A 1 90 ? -10.973 7.949 2.747 1.00 89.69 90 THR A N 1
ATOM 704 C CA . THR A 1 90 ? -9.849 8.425 3.561 1.00 89.69 90 THR A CA 1
ATOM 705 C C . THR A 1 90 ? -9.831 7.715 4.914 1.00 89.69 90 THR A C 1
ATOM 707 O O . THR A 1 90 ? -10.876 7.312 5.432 1.00 89.69 90 THR A O 1
ATOM 710 N N . LEU A 1 91 ? -8.648 7.574 5.513 1.00 87.81 91 LEU A N 1
ATOM 711 C CA . LEU A 1 91 ? -8.489 7.000 6.851 1.00 87.81 91 LEU A CA 1
ATOM 712 C C . LEU A 1 91 ? -9.333 7.747 7.891 1.00 87.81 91 LEU A C 1
ATOM 714 O O . LEU A 1 91 ? -9.967 7.119 8.731 1.00 87.81 91 LEU A O 1
ATOM 718 N N . LYS A 1 92 ? -9.389 9.080 7.811 1.00 87.62 92 LYS A N 1
ATOM 719 C CA . LYS A 1 92 ? -10.164 9.932 8.720 1.00 87.62 92 LYS A CA 1
ATOM 720 C C . LYS A 1 92 ? -11.669 9.759 8.533 1.00 87.62 92 LYS A C 1
ATOM 722 O O . LYS A 1 92 ? -12.397 9.703 9.519 1.00 87.62 92 LYS A O 1
ATOM 727 N N . ASP A 1 93 ? -12.148 9.659 7.297 1.00 88.38 93 ASP A N 1
ATOM 728 C CA . ASP A 1 93 ? -13.575 9.430 7.048 1.00 88.38 93 ASP A CA 1
ATOM 729 C C . ASP A 1 93 ? -13.997 8.038 7.508 1.00 88.38 93 ASP A C 1
ATOM 731 O O . ASP A 1 93 ? -15.062 7.872 8.099 1.00 88.38 93 ASP A O 1
ATOM 735 N N . ALA A 1 94 ? -13.147 7.037 7.282 1.00 86.00 94 ALA A N 1
ATOM 736 C CA . ALA A 1 94 ? -13.388 5.694 7.774 1.00 86.00 94 ALA A CA 1
ATOM 737 C C . ALA A 1 94 ? -13.336 5.644 9.313 1.00 86.00 94 ALA A C 1
ATOM 739 O O . ALA A 1 94 ? -14.187 4.991 9.910 1.00 86.00 94 ALA A O 1
ATOM 740 N N . ALA A 1 95 ? -12.420 6.380 9.951 1.00 87.12 95 ALA A N 1
ATOM 741 C CA . ALA A 1 95 ? -12.349 6.530 11.406 1.00 87.12 95 ALA A CA 1
ATOM 742 C C . ALA A 1 95 ? -13.647 7.116 11.970 1.00 87.12 95 ALA A C 1
ATOM 744 O O . ALA A 1 95 ? -14.235 6.549 12.882 1.00 87.12 95 ALA A O 1
ATOM 745 N N . ASN A 1 96 ? -14.162 8.183 11.355 1.00 86.31 96 ASN A N 1
ATOM 746 C CA . ASN A 1 96 ? -15.433 8.793 11.752 1.00 86.31 96 ASN A CA 1
ATOM 747 C C . ASN A 1 96 ? -16.642 7.874 11.514 1.00 86.31 96 ASN A C 1
ATOM 749 O O . ASN A 1 96 ? -17.630 7.947 12.239 1.00 86.31 96 ASN A O 1
ATOM 753 N N . LYS A 1 97 ? -16.601 7.048 10.462 1.00 85.62 97 LYS A N 1
ATOM 754 C CA . LYS A 1 97 ? -17.720 6.185 10.069 1.00 85.62 97 LYS A CA 1
ATOM 755 C C . LYS A 1 97 ? -17.798 4.894 10.884 1.00 85.62 97 LYS A C 1
ATOM 757 O O . LYS A 1 97 ? -18.899 4.414 11.138 1.00 85.62 97 LYS A O 1
ATOM 762 N N . TYR A 1 98 ? -16.651 4.318 11.231 1.00 83.56 98 TYR A N 1
ATOM 763 C CA . TYR A 1 98 ? -16.543 3.011 11.884 1.00 83.56 98 TYR A CA 1
ATOM 764 C C . TYR A 1 98 ? -15.965 3.086 13.302 1.00 83.56 98 TYR A C 1
ATOM 766 O O . TYR A 1 98 ? -15.691 2.045 13.888 1.00 83.56 98 TYR A O 1
ATOM 774 N N . ASP A 1 99 ? -15.800 4.297 13.838 1.00 81.19 99 ASP A N 1
ATOM 775 C CA . ASP A 1 99 ? -15.306 4.568 15.192 1.00 81.19 99 ASP A CA 1
ATOM 776 C C . ASP A 1 99 ? -13.956 3.889 15.490 1.00 81.19 99 ASP A C 1
ATOM 778 O O . ASP A 1 99 ? -13.746 3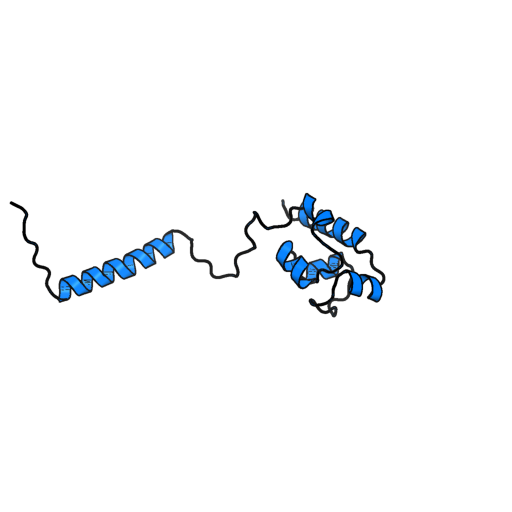.302 16.550 1.00 81.19 99 ASP A O 1
ATOM 782 N N . PHE A 1 100 ? -13.028 3.931 14.524 1.00 85.12 100 PHE A N 1
ATOM 783 C CA . PHE A 1 100 ? -11.671 3.395 14.693 1.00 85.12 100 PHE A CA 1
ATOM 784 C C . PHE A 1 100 ? -10.626 4.514 14.772 1.00 85.12 100 PHE A C 1
ATOM 786 O O . PHE A 1 100 ? -10.778 5.573 14.166 1.00 85.12 100 PHE A O 1
ATOM 793 N N . SER A 1 101 ? -9.536 4.273 15.505 1.00 86.81 101 SER A N 1
ATOM 794 C CA . SER A 1 101 ? -8.440 5.233 15.668 1.00 86.81 101 SER A CA 1
ATOM 795 C C . SER A 1 101 ? -7.405 5.106 14.549 1.00 86.81 101 SER A C 1
ATOM 797 O O . SER A 1 101 ? -6.879 4.024 14.278 1.00 86.81 101 SER A O 1
ATOM 799 N N . VAL A 1 102 ? -7.065 6.236 13.922 1.00 86.62 102 VAL A N 1
ATOM 800 C CA . VAL A 1 102 ? -6.017 6.288 12.890 1.00 86.62 102 VAL A CA 1
ATOM 801 C C . VAL A 1 102 ? -4.638 5.998 13.491 1.00 86.62 102 VAL A C 1
ATOM 803 O O . VAL A 1 102 ? -3.808 5.392 12.822 1.00 86.62 102 VAL A O 1
ATOM 806 N N . ASP A 1 103 ? -4.386 6.396 14.737 1.00 86.44 103 ASP A N 1
ATOM 807 C CA . ASP A 1 103 ? -3.086 6.187 15.384 1.00 86.44 103 ASP A CA 1
ATOM 808 C C . ASP A 1 103 ? -2.875 4.718 15.779 1.00 86.44 103 ASP A C 1
ATOM 810 O O . ASP A 1 103 ? -1.794 4.163 15.553 1.00 86.44 103 ASP A O 1
ATOM 814 N N . ASP A 1 104 ? -3.932 4.046 16.244 1.00 86.94 104 ASP A N 1
ATOM 815 C CA . ASP A 1 104 ? -3.895 2.602 16.512 1.00 86.94 104 ASP A CA 1
ATOM 816 C C . ASP A 1 104 ? -3.658 1.828 15.210 1.00 86.94 104 ASP A C 1
ATOM 818 O O . ASP A 1 104 ? -2.808 0.941 15.150 1.00 86.94 104 ASP A O 1
ATOM 822 N N . PHE A 1 105 ? -4.326 2.234 14.123 1.00 88.56 105 PHE A N 1
ATOM 823 C CA . PHE A 1 105 ? -4.118 1.645 12.801 1.00 88.56 105 PHE A CA 1
ATOM 824 C C . PHE A 1 105 ? -2.664 1.753 12.326 1.00 88.56 105 PHE A C 1
ATOM 826 O O . PHE A 1 105 ? -2.122 0.779 11.806 1.00 88.56 105 PHE A O 1
ATOM 833 N N . LYS A 1 106 ? -2.011 2.910 12.502 1.00 88.06 106 LYS A N 1
ATOM 834 C CA . LYS A 1 106 ? -0.592 3.070 12.134 1.00 88.06 106 LYS A CA 1
ATOM 835 C C . LYS A 1 106 ? 0.307 2.136 12.939 1.00 88.06 106 LYS A C 1
ATOM 837 O O . LYS A 1 106 ? 1.202 1.519 12.366 1.00 88.06 106 LYS A O 1
ATOM 842 N N . THR A 1 107 ? 0.039 2.010 14.237 1.00 86.62 107 THR A N 1
ATOM 843 C CA . THR A 1 107 ? 0.789 1.141 15.155 1.00 86.62 107 THR A CA 1
ATOM 844 C C . THR A 1 107 ? 0.654 -0.333 14.758 1.00 86.62 107 THR A C 1
ATOM 846 O O . THR A 1 107 ? 1.646 -1.069 14.669 1.00 86.62 107 THR A O 1
ATOM 849 N N . ASP A 1 108 ? -0.569 -0.765 14.451 1.00 87.31 108 ASP A N 1
ATOM 850 C CA . ASP A 1 108 ? -0.852 -2.133 14.019 1.00 87.31 108 ASP A CA 1
ATOM 851 C C . ASP A 1 108 ? -0.258 -2.419 12.631 1.00 87.31 108 ASP A C 1
ATOM 853 O O . ASP A 1 108 ? 0.302 -3.493 12.399 1.00 87.31 108 ASP A O 1
ATOM 857 N N . LEU A 1 109 ? -0.301 -1.443 11.719 1.00 87.62 109 LEU A N 1
ATOM 858 C CA . LEU A 1 109 ? 0.307 -1.538 10.393 1.00 87.62 109 LEU A CA 1
ATOM 859 C C . LEU A 1 109 ? 1.837 -1.643 10.468 1.00 87.62 109 LEU A C 1
ATOM 861 O O . LEU A 1 109 ? 2.426 -2.489 9.794 1.00 87.62 109 LEU A O 1
ATOM 865 N N . ALA A 1 110 ? 2.483 -0.849 11.325 1.00 85.56 110 ALA A N 1
ATOM 866 C CA . ALA A 1 110 ? 3.920 -0.946 11.578 1.00 85.56 110 ALA A CA 1
ATOM 867 C C . ALA A 1 110 ? 4.295 -2.327 12.147 1.00 85.56 110 ALA A C 1
ATOM 869 O O . ALA A 1 110 ? 5.235 -2.974 11.680 1.00 85.56 110 ALA A O 1
ATOM 870 N N . SER A 1 111 ? 3.508 -2.836 13.099 1.00 84.56 111 SER A N 1
ATOM 871 C CA . SER A 1 111 ? 3.694 -4.177 13.667 1.00 84.56 111 SER A CA 1
ATOM 872 C C . SER A 1 111 ? 3.522 -5.283 12.620 1.00 84.56 111 SER A C 1
ATOM 874 O O . SER A 1 111 ? 4.294 -6.247 12.591 1.00 84.56 111 SER A O 1
ATOM 876 N N . TYR A 1 112 ? 2.538 -5.138 11.729 1.00 84.50 112 TYR A N 1
ATOM 877 C CA . TYR A 1 112 ? 2.283 -6.072 10.637 1.00 84.50 112 TYR A CA 1
ATOM 878 C C . TYR A 1 112 ? 3.454 -6.138 9.651 1.00 84.50 112 TYR A C 1
ATOM 880 O O . TYR A 1 112 ? 3.893 -7.238 9.296 1.00 84.50 112 TYR A O 1
ATOM 888 N N . MET A 1 113 ? 3.986 -4.978 9.254 1.00 82.19 113 MET A N 1
ATOM 889 C CA . MET A 1 113 ? 5.124 -4.891 8.337 1.00 82.19 113 MET A CA 1
ATOM 890 C C . MET A 1 113 ? 6.409 -5.422 8.967 1.00 82.19 113 MET A C 1
ATOM 892 O O . MET A 1 113 ? 7.107 -6.210 8.335 1.00 82.19 113 MET A O 1
ATOM 896 N N . LYS A 1 114 ? 6.671 -5.125 10.247 1.00 80.31 114 LYS A N 1
ATOM 897 C CA . LYS A 1 114 ? 7.813 -5.697 10.980 1.00 80.31 114 LYS A CA 1
ATOM 898 C C . LYS A 1 114 ? 7.781 -7.225 11.007 1.00 80.31 114 LYS A C 1
ATOM 900 O O . LYS A 1 114 ? 8.815 -7.869 10.867 1.00 80.31 114 LYS A O 1
ATOM 905 N N . LYS A 1 115 ? 6.593 -7.808 11.194 1.00 77.38 115 LYS A N 1
ATOM 906 C CA . LYS A 1 115 ? 6.401 -9.261 11.269 1.00 77.38 115 LYS A CA 1
ATOM 907 C C . LYS A 1 115 ? 6.568 -9.964 9.916 1.00 77.38 115 LYS A C 1
ATOM 909 O O . LYS A 1 115 ? 6.998 -11.111 9.901 1.00 77.38 115 LYS A O 1
ATOM 914 N N . HIS A 1 116 ? 6.220 -9.301 8.812 1.00 68.62 116 HIS A N 1
ATOM 915 C CA . HIS A 1 116 ? 6.296 -9.860 7.453 1.00 68.62 116 HIS A CA 1
ATOM 916 C C . HIS A 1 116 ? 7.549 -9.434 6.669 1.00 68.62 116 HIS A C 1
ATOM 918 O O . HIS A 1 116 ? 7.728 -9.866 5.535 1.00 68.62 116 HIS A O 1
ATOM 924 N N . SER A 1 117 ? 8.421 -8.619 7.265 1.00 57.84 117 SER A N 1
ATOM 925 C CA . SER A 1 117 ? 9.719 -8.215 6.708 1.00 57.84 117 SER A CA 1
ATOM 926 C C . SER A 1 117 ? 10.866 -9.182 7.077 1.00 57.84 117 SER A C 1
ATOM 928 O O . SER A 1 117 ? 12.031 -8.784 7.022 1.00 57.84 117 SER A O 1
ATOM 930 N N . SER A 1 118 ? 10.557 -10.424 7.481 1.00 41.22 118 SER A N 1
ATOM 931 C CA . SER A 1 118 ? 11.533 -11.449 7.889 1.00 41.22 118 SER A CA 1
ATOM 932 C C . SER A 1 118 ? 11.498 -12.693 7.014 1.00 41.22 118 SER A C 1
ATOM 934 O O . SER A 1 118 ? 10.423 -13.009 6.462 1.00 41.22 118 SER A O 1
#

Sequence (118 aa):
MIPKIKISPYGYMVLVLITFWGTILAAMLTGTWITRVPAVPAEQQISTEQVETDIKGWMTFEEVSKHTHVSIDQLYTIAKLPTETKASTTLKDAANKYDFSVDDFKTDLASYMKKHSS

Secondary structure (DSSP, 8-state):
--------HHHHHHHHHHHHHHHHHHHHHTT----S-----TTTS--TTTHHHH--TTSBHHHHHHHH---HHHHHHHTT--TTS-TTSBHHHHHHHHT--HHHHHHHHHHHHHHH--

Foldseek 3Di:
DDDDDDADPVNVVVVVVCVVVVVVVVVVVVPPDDPDDPLPPPVQAQALVCLQPPQDQQDFLLVVCSRHVDDSVVLCVLQVHDPPDDRRDGNNNCCVVVVTDPNSSSVSSSVVSVVVVD